Protein AF-A0A382BHQ6-F1 (afdb_monomer_lite)

pLDDT: mean 73.83, std 13.45, range [41.19, 88.06]

Foldseek 3Di:
DDDDDDDPPDPPVPPPVVVVVVVVVVVVCVVVCVDPPCVVPDDPPDPPPDDDAAEAEAECVPHALVRQVVVVVVVCVVPVFHKYKYKAQAPVSVVSVVVSCVVVVKDWPDWDQDPNRIIITIIHD

Sequence (125 aa):
VRGAVFQKGDRDSRVHWESVSEFKSELDKRETGEVDVYSTNNGGKTTSLKSAPDWIVIDGTGKNCAGIIAALSEQITNNDKSIVEVIIPDVLNTYDLIMWAEKNNHSILTQKKDPEGSLRMLIQP

Organism: NCBI:txid408172

Structure (mmCIF, N/CA/C/O backbone):
data_AF-A0A382BHQ6-F1
#
_entry.id   AF-A0A382BHQ6-F1
#
loop_
_atom_site.group_PDB
_atom_site.id
_atom_site.type_symbol
_atom_site.label_atom_id
_atom_site.label_alt_id
_atom_site.label_comp_id
_atom_site.label_asym_id
_atom_site.label_entity_id
_atom_site.label_seq_id
_atom_site.pdbx_PDB_ins_code
_atom_site.Cartn_x
_atom_site.Cartn_y
_atom_site.Cartn_z
_atom_site.occupancy
_atom_site.B_iso_or_equiv
_atom_site.auth_seq_id
_atom_site.auth_comp_id
_atom_site.auth_asym_id
_atom_site.auth_atom_id
_atom_site.pdbx_PDB_model_num
ATOM 1 N N . VAL A 1 1 ? 56.132 8.825 25.788 1.00 44.03 1 VAL A N 1
ATOM 2 C CA . VAL A 1 1 ? 54.984 8.065 25.243 1.00 44.03 1 VAL A CA 1
ATOM 3 C C . VAL A 1 1 ? 55.115 6.624 25.712 1.00 44.03 1 VAL A C 1
ATOM 5 O O . VAL A 1 1 ? 56.031 5.944 25.274 1.00 44.03 1 VAL A O 1
ATOM 8 N N . ARG A 1 2 ? 54.311 6.188 26.687 1.00 49.00 2 ARG A N 1
ATOM 9 C CA . ARG A 1 2 ? 54.269 4.784 27.129 1.00 49.00 2 ARG A CA 1
ATOM 10 C C . ARG A 1 2 ? 53.017 4.166 26.515 1.00 49.00 2 ARG A C 1
ATOM 12 O O . ARG A 1 2 ? 51.914 4.531 26.902 1.00 49.00 2 ARG A O 1
ATOM 19 N N . GLY A 1 3 ? 53.204 3.328 25.498 1.00 51.31 3 GLY A N 1
ATOM 20 C CA . GLY A 1 3 ? 52.115 2.613 24.840 1.00 51.31 3 GLY A CA 1
ATOM 21 C C . GLY A 1 3 ? 51.584 1.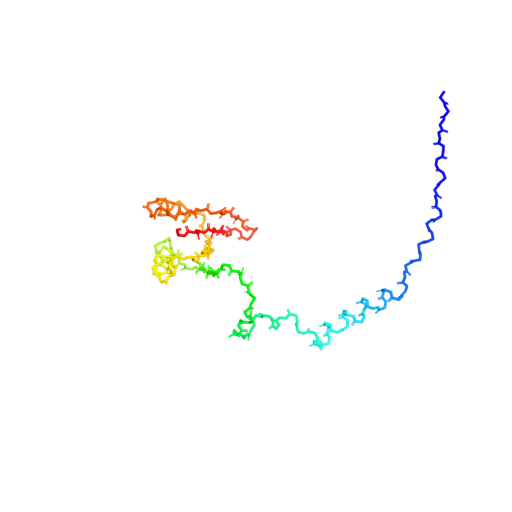511 25.750 1.00 51.31 3 GLY A C 1
ATOM 22 O O . GLY A 1 3 ? 52.349 0.658 26.193 1.00 51.31 3 GLY A O 1
ATOM 23 N N . ALA A 1 4 ? 50.286 1.541 26.039 1.00 57.19 4 ALA A N 1
ATOM 24 C CA . ALA A 1 4 ? 49.591 0.408 26.626 1.00 57.19 4 ALA A CA 1
ATOM 25 C C . ALA A 1 4 ? 49.433 -0.669 25.543 1.00 57.19 4 ALA A C 1
ATOM 27 O O . ALA A 1 4 ? 48.738 -0.465 24.549 1.00 57.19 4 ALA A O 1
ATOM 28 N N . VAL A 1 5 ? 50.111 -1.801 25.717 1.00 60.19 5 VAL A N 1
ATOM 29 C CA . VAL A 1 5 ? 49.886 -3.009 24.920 1.00 60.19 5 VAL A CA 1
ATOM 30 C C . VAL A 1 5 ? 48.733 -3.757 25.580 1.00 60.19 5 VAL A C 1
ATOM 32 O O . VAL A 1 5 ? 48.901 -4.336 26.650 1.00 60.19 5 VAL A O 1
ATOM 35 N N . PHE A 1 6 ? 47.549 -3.725 24.971 1.00 57.66 6 PHE A N 1
ATOM 36 C CA . PHE A 1 6 ? 46.454 -4.603 25.374 1.00 57.66 6 PHE A CA 1
ATOM 37 C C . PHE A 1 6 ? 46.776 -6.021 24.893 1.00 57.66 6 PHE A C 1
ATOM 39 O O . PHE A 1 6 ? 46.840 -6.277 23.690 1.00 57.66 6 PHE A O 1
ATOM 46 N N . GLN A 1 7 ? 47.002 -6.947 25.829 1.00 62.56 7 GLN A N 1
ATOM 47 C CA . GLN A 1 7 ? 47.042 -8.372 25.512 1.00 62.56 7 GLN A CA 1
ATOM 48 C C . GLN A 1 7 ? 45.693 -8.773 24.912 1.00 62.56 7 GLN A C 1
ATOM 50 O O . GLN A 1 7 ? 44.634 -8.511 25.483 1.00 62.56 7 GLN A O 1
ATOM 55 N N . LYS A 1 8 ? 45.750 -9.396 23.734 1.00 61.38 8 LYS A N 1
ATOM 56 C CA . LYS A 1 8 ? 44.618 -10.036 23.070 1.00 61.38 8 LYS A CA 1
ATOM 57 C C . LYS A 1 8 ? 44.133 -11.151 23.994 1.00 61.38 8 LYS A C 1
ATOM 59 O O . LYS A 1 8 ? 44.723 -12.225 24.012 1.00 61.38 8 LYS A O 1
ATOM 64 N N . GLY A 1 9 ? 43.125 -10.832 24.805 1.00 57.31 9 GLY A N 1
ATOM 65 C CA . GLY A 1 9 ? 42.453 -11.779 25.680 1.00 57.31 9 GLY A CA 1
ATOM 66 C C . GLY A 1 9 ? 42.090 -13.031 24.897 1.00 57.31 9 GLY A C 1
ATOM 67 O O . GLY A 1 9 ? 41.652 -12.947 23.745 1.00 57.31 9 GLY A O 1
ATOM 68 N N . ASP A 1 10 ? 42.360 -14.160 25.534 1.00 57.03 10 ASP A N 1
ATOM 69 C CA . ASP A 1 10 ? 42.121 -15.510 25.063 1.00 57.03 10 ASP A CA 1
ATOM 70 C C . ASP A 1 10 ? 40.697 -15.611 24.499 1.00 57.03 10 ASP A C 1
ATOM 72 O O . ASP A 1 10 ? 39.706 -15.617 25.230 1.00 57.03 10 ASP A O 1
ATOM 76 N N . ARG A 1 11 ? 40.575 -15.583 23.169 1.00 60.66 11 ARG A N 1
ATOM 77 C CA . ARG A 1 11 ? 39.317 -15.894 22.494 1.00 60.66 11 ARG A CA 1
ATOM 78 C C . ARG A 1 11 ? 39.279 -17.401 22.390 1.00 60.66 11 ARG A C 1
ATOM 80 O O . ARG A 1 11 ? 39.517 -17.944 21.314 1.00 60.66 11 ARG A O 1
ATOM 87 N N . ASP A 1 12 ? 39.003 -18.048 23.515 1.00 57.59 12 ASP A N 1
ATOM 88 C CA . ASP A 1 12 ? 38.546 -19.427 23.527 1.00 57.59 12 ASP A CA 1
ATOM 89 C C . ASP A 1 12 ? 37.193 -19.424 22.804 1.00 57.59 12 ASP A C 1
ATOM 91 O O . ASP A 1 12 ? 36.128 -19.206 23.383 1.00 57.59 12 ASP A O 1
ATOM 95 N N . SER A 1 13 ? 37.256 -19.492 21.473 1.00 61.12 13 SER A N 1
ATOM 96 C CA . SER A 1 13 ? 36.124 -19.541 20.563 1.00 61.12 13 SER A CA 1
ATOM 97 C C . SER A 1 13 ? 35.490 -20.916 20.693 1.00 61.12 13 SER A C 1
ATOM 99 O O . SER A 1 13 ? 35.540 -21.738 19.778 1.00 61.12 13 SER A O 1
ATOM 101 N N . ARG A 1 14 ? 34.914 -21.186 21.861 1.00 59.34 14 ARG A N 1
ATOM 102 C CA . ARG A 1 14 ? 34.018 -22.311 22.052 1.00 59.34 14 ARG A CA 1
ATOM 103 C C . ARG A 1 14 ? 32.714 -21.914 21.397 1.00 59.34 14 ARG A C 1
ATOM 105 O O . ARG A 1 14 ? 31.874 -21.241 21.983 1.00 59.34 14 ARG A O 1
ATOM 112 N N . VAL A 1 15 ? 32.573 -22.290 20.132 1.00 60.94 15 VAL A N 1
ATOM 113 C CA . VAL A 1 15 ? 31.250 -22.387 19.527 1.00 60.94 15 VAL A CA 1
ATOM 114 C C . VAL A 1 15 ? 30.499 -23.403 20.381 1.00 60.94 15 VAL A C 1
ATOM 116 O O . VAL A 1 15 ? 30.887 -24.570 20.434 1.00 60.94 15 VAL A O 1
ATOM 119 N N . HIS A 1 16 ? 29.501 -22.938 21.129 1.00 64.00 16 HIS A N 1
ATOM 120 C CA . HIS A 1 16 ? 28.693 -23.791 21.990 1.00 64.00 16 HIS A CA 1
ATOM 121 C C . HIS A 1 16 ? 28.015 -24.845 21.109 1.00 64.00 16 HIS A C 1
ATOM 123 O O . HIS A 1 16 ? 27.093 -24.543 20.353 1.00 64.00 16 HIS A O 1
ATOM 129 N N . TRP A 1 17 ? 28.534 -26.076 21.155 1.00 68.94 17 TRP A N 1
ATOM 130 C CA . TRP A 1 17 ? 28.084 -27.184 20.307 1.00 68.94 17 TRP A CA 1
ATOM 131 C C . TRP A 1 17 ? 26.591 -27.471 20.493 1.00 68.94 17 TRP A C 1
ATOM 133 O O . TRP A 1 17 ? 25.896 -27.806 19.539 1.00 68.94 17 TRP A O 1
ATOM 143 N N . GLU A 1 18 ? 26.101 -27.245 21.709 1.00 71.38 18 GLU A N 1
ATOM 144 C CA . GLU A 1 18 ? 24.692 -27.332 22.080 1.00 71.38 18 GLU A CA 1
ATOM 145 C C . GLU A 1 18 ? 23.830 -26.350 21.273 1.00 71.38 18 GLU A C 1
ATOM 147 O O . GLU A 1 18 ? 22.938 -26.783 20.546 1.00 71.38 18 GLU A O 1
ATOM 152 N N . SER A 1 19 ? 24.183 -25.061 21.247 1.00 73.12 19 SER A N 1
ATOM 153 C CA . SER A 1 19 ? 23.464 -24.051 20.455 1.00 73.12 19 SER A CA 1
ATOM 154 C C . SER A 1 19 ? 23.489 -24.341 18.948 1.00 73.12 19 SER A C 1
ATOM 156 O O . SER A 1 19 ? 22.530 -24.050 18.239 1.00 73.12 19 SER A O 1
ATOM 158 N N . VAL A 1 20 ? 24.569 -24.945 18.435 1.00 78.94 20 VAL A N 1
ATOM 159 C CA . VAL A 1 20 ? 24.642 -25.366 17.023 1.00 78.94 20 VAL A CA 1
ATOM 160 C C . VAL A 1 20 ? 23.737 -26.566 16.752 1.00 78.94 20 VAL A C 1
ATOM 162 O O . VAL A 1 20 ? 23.135 -26.646 15.682 1.00 78.94 20 VAL A O 1
ATOM 165 N N . SER A 1 21 ? 23.637 -27.503 17.695 1.00 80.75 21 SER A N 1
ATOM 166 C CA . SER A 1 21 ? 22.760 -28.666 17.557 1.00 80.75 21 SER A CA 1
ATOM 167 C C . SER A 1 21 ? 21.279 -28.292 17.611 1.00 80.75 21 SER A C 1
ATOM 169 O O . SER A 1 21 ? 20.504 -28.793 16.798 1.00 80.75 21 SER A O 1
ATOM 171 N N . GLU A 1 22 ? 20.902 -27.356 18.485 1.00 81.94 22 GLU A N 1
ATOM 172 C CA . GLU A 1 22 ? 19.538 -26.824 18.556 1.00 81.94 22 GLU A CA 1
ATOM 173 C C . GLU A 1 22 ? 19.160 -26.107 17.259 1.00 81.94 22 GLU A C 1
ATOM 175 O O . GLU A 1 22 ? 18.135 -26.421 16.655 1.00 81.94 22 GLU A O 1
ATOM 180 N N . PHE A 1 23 ? 20.039 -25.234 16.759 1.00 83.69 23 PHE A N 1
ATOM 181 C CA . PHE A 1 23 ? 19.811 -24.529 15.499 1.00 83.69 23 PHE A CA 1
ATOM 182 C C . PHE A 1 23 ? 19.647 -25.484 14.307 1.00 83.69 23 PHE A C 1
ATOM 184 O O . PHE A 1 23 ? 18.777 -25.283 13.462 1.00 83.69 23 PHE A O 1
ATOM 191 N N . LYS A 1 24 ? 20.454 -26.551 14.235 1.00 85.38 24 LYS A N 1
ATOM 192 C CA . LYS A 1 24 ? 20.310 -27.575 13.187 1.00 85.38 24 LYS A CA 1
ATOM 193 C C . LYS A 1 24 ? 18.985 -28.329 13.292 1.00 85.38 24 LYS A C 1
ATOM 195 O O . LYS A 1 24 ? 18.326 -28.502 12.277 1.00 85.38 24 LYS A O 1
ATOM 200 N N . SER A 1 25 ? 18.567 -28.699 14.502 1.00 84.38 25 SER A N 1
ATOM 201 C CA . SER A 1 25 ? 17.271 -29.350 14.740 1.00 84.38 25 SER A CA 1
ATOM 202 C C . SER A 1 25 ? 16.100 -28.478 14.275 1.00 84.38 25 SER A C 1
ATOM 204 O O . SER A 1 25 ? 15.151 -28.970 13.669 1.00 84.38 25 SER A O 1
ATOM 206 N N . GLU A 1 26 ? 16.173 -27.164 14.498 1.00 80.56 26 GLU A N 1
ATOM 207 C CA . GLU A 1 26 ? 15.164 -26.225 14.001 1.00 80.56 26 GLU A CA 1
ATOM 208 C C . GLU A 1 26 ? 15.151 -26.096 12.475 1.00 80.56 26 GLU A C 1
ATOM 210 O O . GLU A 1 26 ? 14.077 -25.918 11.900 1.00 80.56 26 GLU A O 1
ATOM 215 N N . LEU A 1 27 ? 16.306 -26.188 11.806 1.00 83.62 27 LEU A N 1
ATOM 216 C CA . LEU A 1 27 ? 16.361 -26.209 10.342 1.00 83.62 27 LEU A CA 1
ATOM 217 C C . LEU A 1 27 ? 15.796 -27.507 9.766 1.00 83.62 27 LEU A C 1
ATOM 219 O O . LEU A 1 27 ? 14.983 -27.437 8.846 1.00 83.62 27 LEU A O 1
ATOM 223 N N . ASP A 1 28 ? 16.149 -28.656 10.339 1.00 84.44 28 ASP A N 1
ATOM 224 C CA . ASP A 1 28 ? 15.635 -29.953 9.893 1.00 84.44 28 ASP A CA 1
ATOM 225 C C . ASP A 1 28 ? 14.103 -29.992 10.008 1.00 84.44 28 ASP A C 1
ATOM 227 O O . ASP A 1 28 ? 13.424 -30.411 9.076 1.00 84.44 28 ASP A O 1
ATOM 231 N N . LYS A 1 29 ? 13.526 -29.445 11.088 1.00 83.19 29 LYS A N 1
ATOM 232 C CA . LYS A 1 29 ? 12.062 -29.325 11.259 1.00 83.19 29 LYS A CA 1
ATOM 233 C C . LYS A 1 29 ? 11.378 -28.428 10.220 1.00 83.19 29 LYS A C 1
ATOM 235 O O . LYS A 1 29 ? 10.188 -28.594 9.950 1.00 83.19 29 LYS A O 1
ATOM 240 N N . ARG A 1 30 ? 12.100 -27.451 9.657 1.00 79.12 30 ARG A N 1
ATOM 241 C CA . ARG A 1 30 ? 11.601 -26.624 8.543 1.00 79.12 30 ARG A CA 1
ATOM 242 C C . ARG A 1 30 ? 11.667 -27.386 7.225 1.00 79.12 30 ARG A C 1
ATOM 244 O O . ARG A 1 30 ? 10.747 -27.264 6.426 1.00 79.12 30 ARG A O 1
ATOM 251 N N . GLU A 1 31 ? 12.724 -28.167 7.007 1.00 76.75 31 GLU A N 1
ATOM 252 C CA . GLU A 1 31 ? 12.885 -28.992 5.804 1.00 76.75 31 GLU A CA 1
ATOM 253 C C . GLU A 1 31 ? 11.863 -30.136 5.755 1.00 76.75 31 GLU A C 1
ATOM 255 O O . GLU A 1 31 ? 11.266 -30.384 4.709 1.00 76.75 31 GLU A O 1
ATOM 260 N N . THR A 1 32 ? 11.593 -30.787 6.891 1.00 80.69 32 THR A N 1
ATOM 261 C CA . THR A 1 32 ? 10.584 -31.854 6.996 1.00 80.69 32 THR A CA 1
ATOM 262 C C . THR A 1 32 ? 9.144 -31.343 6.914 1.00 80.69 32 THR A C 1
ATOM 264 O O . THR A 1 32 ? 8.220 -32.150 6.814 1.00 80.69 32 THR A O 1
ATOM 267 N N . GLY A 1 33 ? 8.935 -30.022 6.954 1.00 70.62 33 GLY A N 1
ATOM 268 C CA . GLY A 1 33 ? 7.610 -29.401 6.941 1.00 70.62 33 GLY A CA 1
ATOM 269 C C . GLY A 1 33 ? 6.821 -29.579 8.243 1.00 70.62 33 GLY A C 1
ATOM 270 O O . GLY A 1 33 ? 5.625 -29.307 8.267 1.00 70.62 33 GLY A O 1
ATOM 271 N N . GLU A 1 34 ? 7.469 -30.027 9.325 1.00 72.44 34 GLU A N 1
ATOM 272 C CA . GLU A 1 34 ? 6.858 -30.125 10.658 1.00 72.44 34 GLU A CA 1
ATOM 273 C C . GLU A 1 34 ? 6.541 -28.732 11.229 1.00 72.44 34 GLU A C 1
ATOM 275 O O . GLU A 1 34 ? 5.561 -28.550 11.953 1.00 72.44 34 GLU A O 1
ATOM 280 N N . VAL A 1 35 ? 7.345 -27.729 10.862 1.00 66.25 35 VAL A N 1
ATOM 281 C CA . VAL A 1 35 ? 7.068 -26.316 11.136 1.00 66.25 35 VAL A CA 1
ATOM 282 C C . VAL A 1 35 ? 6.410 -25.693 9.916 1.00 66.25 35 VAL A C 1
ATOM 284 O O . VAL A 1 35 ? 7.056 -25.451 8.897 1.00 66.25 35 VAL A O 1
ATOM 287 N N . ASP A 1 36 ? 5.126 -25.374 10.040 1.00 65.00 36 ASP A N 1
ATOM 288 C CA . ASP A 1 36 ? 4.422 -24.626 9.011 1.00 65.00 36 ASP A CA 1
ATOM 289 C C . ASP A 1 36 ? 4.840 -23.141 9.050 1.00 65.00 36 ASP A C 1
ATOM 291 O O . ASP A 1 36 ? 4.374 -22.344 9.866 1.00 65.00 36 ASP A O 1
ATOM 295 N N . VAL A 1 37 ? 5.757 -22.779 8.149 1.00 62.91 37 VAL A N 1
ATOM 296 C CA . VAL A 1 37 ? 6.280 -21.413 7.972 1.00 62.91 37 VAL A CA 1
ATOM 297 C C . VAL A 1 37 ? 5.221 -20.463 7.382 1.00 62.91 37 VAL A C 1
ATOM 299 O O . VAL A 1 37 ? 5.338 -19.244 7.519 1.00 62.91 37 VAL A O 1
ATOM 302 N N . TYR A 1 38 ? 4.167 -20.997 6.759 1.00 62.62 38 TYR A N 1
ATOM 303 C CA . TYR A 1 38 ? 3.145 -20.242 6.029 1.00 62.62 38 TYR A CA 1
ATOM 304 C C . TYR A 1 38 ? 1.752 -20.264 6.691 1.00 62.62 38 TYR A C 1
ATOM 306 O O . TYR A 1 38 ? 0.859 -19.540 6.242 1.00 62.62 38 TYR A O 1
ATOM 314 N N . SER A 1 39 ? 1.557 -21.014 7.782 1.00 55.50 39 SER A N 1
ATOM 315 C CA . SER A 1 39 ? 0.254 -21.254 8.429 1.00 55.50 39 SER A CA 1
ATOM 316 C C . SER A 1 39 ? -0.370 -20.000 9.031 1.00 55.50 39 SER A C 1
ATOM 318 O O . SER A 1 39 ? -1.549 -19.995 9.371 1.00 55.50 39 SER A O 1
ATOM 320 N N . THR A 1 40 ? 0.375 -18.899 9.108 1.00 53.25 40 THR A N 1
ATOM 321 C CA . THR A 1 40 ? -0.177 -17.605 9.515 1.00 53.25 40 THR A CA 1
ATOM 322 C C . THR A 1 40 ? -0.983 -16.915 8.402 1.00 53.25 40 THR A C 1
ATOM 324 O O . THR A 1 40 ? -1.669 -15.947 8.701 1.00 53.25 40 THR A O 1
ATOM 327 N N . ASN A 1 41 ? -0.993 -17.394 7.146 1.00 55.47 41 ASN A N 1
ATOM 328 C CA . ASN A 1 41 ? -1.622 -16.639 6.045 1.00 55.47 41 ASN A CA 1
ATOM 329 C C . ASN A 1 41 ? -2.611 -17.391 5.135 1.00 55.47 41 ASN A C 1
ATOM 331 O O . ASN A 1 41 ? -3.061 -16.800 4.161 1.00 55.47 41 ASN A O 1
ATOM 335 N N . ASN A 1 42 ? -3.019 -18.631 5.436 1.00 52.75 42 ASN A N 1
ATOM 336 C CA . ASN A 1 42 ? -3.946 -19.384 4.564 1.00 52.75 42 ASN A CA 1
ATOM 337 C C . ASN A 1 42 ? -5.224 -19.894 5.257 1.00 52.75 42 ASN A C 1
ATOM 339 O O . ASN A 1 42 ? -5.746 -20.959 4.936 1.00 52.75 42 ASN A O 1
ATOM 343 N N . GLY A 1 43 ? -5.783 -19.107 6.177 1.00 45.47 43 GLY A N 1
ATOM 344 C CA . GLY A 1 43 ? -7.093 -19.398 6.763 1.00 45.47 43 GLY A CA 1
ATOM 345 C C . GLY A 1 43 ? -7.523 -18.323 7.747 1.00 45.47 43 GLY A C 1
ATOM 346 O O . GLY A 1 43 ? -7.220 -18.415 8.931 1.00 45.47 43 GLY A O 1
ATOM 347 N N . GLY A 1 44 ? -8.216 -17.294 7.252 1.00 48.25 44 GLY A N 1
ATOM 348 C CA . GLY A 1 44 ? -8.687 -16.145 8.025 1.00 48.25 44 GLY A CA 1
ATOM 349 C C . GLY A 1 44 ? -9.615 -16.520 9.183 1.00 48.25 44 GLY A C 1
ATOM 350 O O . GLY A 1 44 ? -10.834 -16.441 9.078 1.00 48.25 44 GLY A O 1
ATOM 351 N N . LYS A 1 45 ? -9.027 -16.873 10.322 1.00 45.41 45 LYS A N 1
ATOM 352 C CA . LYS A 1 45 ? -9.613 -16.682 11.642 1.00 45.41 45 LYS A CA 1
ATOM 353 C C . LYS A 1 45 ? -8.599 -15.882 12.434 1.00 45.41 45 LYS A C 1
ATOM 355 O O . LYS A 1 45 ? -7.694 -16.427 13.053 1.00 45.41 45 LYS A O 1
ATOM 360 N N . THR A 1 46 ? -8.740 -14.568 12.319 1.00 43.22 46 THR A N 1
ATOM 361 C CA . THR A 1 46 ? -7.953 -13.580 13.038 1.00 43.22 46 THR A CA 1
ATOM 362 C C . THR A 1 46 ? -8.090 -13.847 14.531 1.00 43.22 46 THR A C 1
ATOM 364 O O . THR A 1 46 ? -9.102 -13.560 15.172 1.00 43.22 46 THR A O 1
ATOM 367 N N . THR A 1 47 ? -7.053 -14.445 15.107 1.00 41.19 47 THR A N 1
ATOM 368 C CA . THR A 1 47 ? -6.783 -14.341 16.531 1.00 41.19 47 THR A CA 1
ATOM 369 C C . THR A 1 47 ? -6.738 -12.850 16.817 1.00 41.19 47 THR A C 1
ATOM 371 O O . THR A 1 47 ? -5.853 -12.151 16.330 1.00 41.19 47 THR A O 1
ATOM 374 N N . SER A 1 48 ? -7.760 -12.363 17.520 1.00 44.72 48 SER A N 1
ATOM 375 C CA . SER A 1 48 ? -7.889 -10.988 17.983 1.00 44.72 48 SER A CA 1
ATOM 376 C C . SER A 1 48 ? -6.651 -10.628 18.807 1.00 44.72 48 SER A C 1
ATOM 378 O O . SER A 1 48 ? -6.587 -10.833 20.021 1.00 44.72 48 SER A O 1
ATOM 380 N N . LEU A 1 49 ? -5.629 -10.133 18.110 1.00 46.09 49 LEU A N 1
ATOM 381 C CA . LEU A 1 49 ? -4.552 -9.345 18.670 1.00 46.09 49 LEU A CA 1
ATOM 382 C C . LEU A 1 49 ? -5.221 -8.062 19.138 1.00 46.09 49 LEU A C 1
ATOM 384 O O . LEU A 1 49 ? -5.574 -7.180 18.358 1.00 46.09 49 LEU A O 1
ATOM 388 N N . LYS A 1 50 ? -5.498 -8.046 20.438 1.00 45.28 50 LYS A N 1
ATOM 389 C CA . LYS A 1 50 ? -6.053 -6.918 21.168 1.00 45.28 50 LYS A CA 1
ATOM 390 C C . LYS A 1 50 ? -5.333 -5.632 20.742 1.00 45.28 50 LYS A C 1
ATOM 392 O O . LYS A 1 50 ? -4.150 -5.469 21.015 1.00 45.28 50 LYS A O 1
ATOM 397 N N . SER A 1 51 ? -6.103 -4.723 20.143 1.00 43.09 51 SER A N 1
ATOM 398 C CA . SER A 1 51 ? -5.780 -3.308 19.934 1.00 43.09 51 SER A CA 1
ATOM 399 C C . SER A 1 51 ? -4.690 -2.976 18.902 1.00 43.09 51 SER A C 1
ATOM 401 O O . SER A 1 51 ? -3.853 -2.113 19.157 1.00 43.09 51 SER A O 1
ATOM 403 N N . ALA A 1 52 ? -4.725 -3.592 17.718 1.00 52.19 52 ALA A N 1
ATOM 404 C CA . ALA A 1 52 ? -4.192 -2.942 16.517 1.00 52.19 52 ALA A CA 1
ATOM 405 C C . ALA A 1 52 ? -5.319 -2.109 15.869 1.00 52.19 52 ALA A C 1
ATOM 407 O O . ALA A 1 52 ? -6.463 -2.570 15.885 1.00 52.19 52 ALA A O 1
ATOM 408 N N . PRO A 1 53 ? -5.057 -0.894 15.348 1.00 57.09 53 PRO A N 1
ATOM 409 C CA . PRO A 1 53 ? -6.036 -0.206 14.504 1.00 57.09 53 PRO A CA 1
ATOM 410 C C . PRO A 1 53 ? -6.433 -1.142 13.355 1.00 57.09 53 PRO A C 1
ATOM 412 O O . PRO A 1 53 ? -5.568 -1.863 12.855 1.00 57.09 53 PRO A O 1
ATOM 415 N N . ASP A 1 54 ? -7.714 -1.160 12.969 1.00 69.44 54 ASP A N 1
ATOM 416 C CA . ASP A 1 54 ? -8.159 -1.900 11.781 1.00 69.44 54 ASP A CA 1
ATOM 417 C C . ASP A 1 54 ? -7.297 -1.423 10.604 1.00 69.44 54 ASP A C 1
ATOM 419 O O . ASP A 1 54 ? -7.366 -0.266 10.183 1.00 69.44 54 ASP A O 1
ATOM 423 N N . TRP A 1 55 ? -6.399 -2.298 10.155 1.00 79.25 55 TRP A N 1
ATOM 424 C CA . TRP A 1 55 ? -5.467 -2.036 9.070 1.00 79.25 55 TRP A CA 1
ATOM 425 C C . TRP A 1 55 ? -6.010 -2.726 7.832 1.00 79.25 55 TRP A C 1
ATOM 427 O O . TRP A 1 55 ? -6.022 -3.956 7.746 1.00 79.25 55 TRP A O 1
ATOM 437 N N . ILE A 1 56 ? -6.467 -1.936 6.869 1.00 83.56 56 ILE A N 1
ATOM 438 C CA . ILE A 1 56 ? -7.074 -2.435 5.637 1.00 83.56 56 ILE A CA 1
ATOM 439 C C . ILE A 1 56 ? -6.072 -2.236 4.503 1.00 83.56 56 ILE A C 1
ATOM 441 O O . ILE A 1 56 ? -5.631 -1.119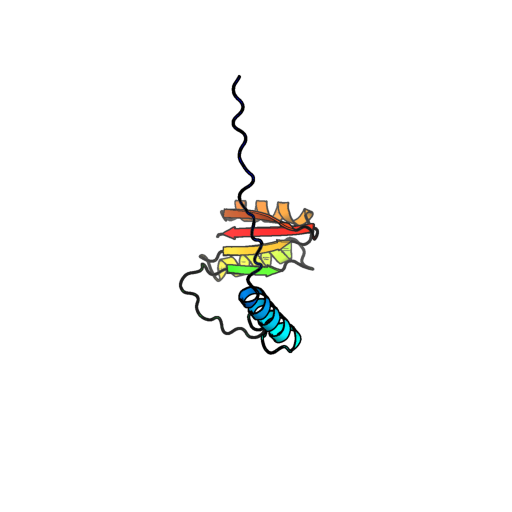 4.259 1.00 83.56 56 ILE A O 1
ATOM 445 N N . VAL A 1 57 ? -5.722 -3.311 3.794 1.00 86.00 57 VAL A N 1
ATOM 446 C CA . VAL A 1 57 ? -4.812 -3.248 2.639 1.00 86.00 57 VAL A CA 1
ATOM 447 C C . VAL A 1 57 ? -5.615 -3.280 1.341 1.00 86.00 57 VAL A C 1
ATOM 449 O O . VAL A 1 57 ? -6.396 -4.202 1.108 1.00 86.00 57 VAL A O 1
ATOM 452 N N . ILE A 1 58 ? -5.400 -2.291 0.474 1.00 85.19 58 ILE A N 1
ATOM 453 C CA . ILE A 1 58 ? -5.970 -2.204 -0.870 1.00 85.19 58 ILE A CA 1
ATOM 454 C C . ILE A 1 58 ? -4.862 -2.456 -1.890 1.00 85.19 58 ILE A C 1
ATOM 456 O O . ILE A 1 58 ? -3.972 -1.627 -2.092 1.00 85.19 58 ILE A O 1
ATOM 460 N N . ASP A 1 59 ? -4.959 -3.591 -2.581 1.00 83.31 59 ASP A N 1
ATOM 461 C CA . ASP A 1 59 ? -4.124 -3.872 -3.743 1.00 83.31 59 ASP A CA 1
ATOM 462 C C . ASP A 1 59 ? -4.659 -3.123 -4.981 1.00 83.31 59 ASP A C 1
ATOM 464 O O . ASP A 1 59 ? -5.797 -3.331 -5.440 1.00 83.31 59 ASP A O 1
ATOM 468 N N . GLY A 1 60 ? -3.839 -2.199 -5.486 1.00 79.12 60 GLY A N 1
ATOM 469 C CA . GLY A 1 60 ? -4.070 -1.416 -6.696 1.00 79.12 60 GLY A CA 1
ATOM 470 C C . GLY A 1 60 ? -3.484 -2.048 -7.960 1.00 79.12 60 GLY A C 1
ATOM 471 O O . GLY A 1 60 ? -3.593 -1.452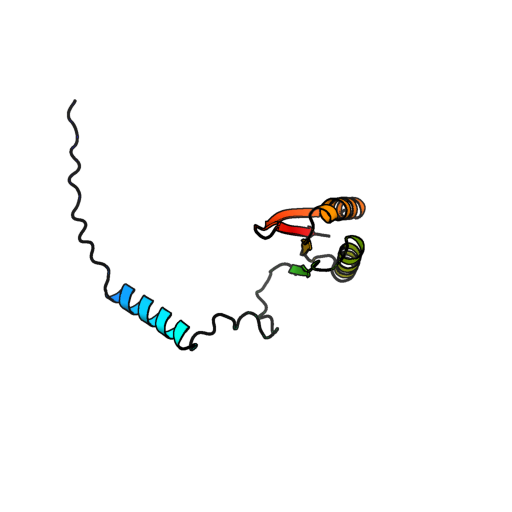 -9.032 1.00 79.12 60 GLY A O 1
ATOM 472 N N . THR A 1 61 ? -2.881 -3.237 -7.874 1.00 78.25 61 THR A N 1
ATOM 473 C CA . THR A 1 61 ? -2.345 -3.966 -9.032 1.00 78.25 61 THR A CA 1
ATOM 474 C C . THR A 1 61 ? -3.439 -4.186 -10.080 1.00 78.25 61 THR A C 1
ATOM 476 O O . THR A 1 61 ? -4.493 -4.756 -9.802 1.00 78.25 61 THR A O 1
ATOM 479 N N . GLY A 1 62 ? -3.217 -3.686 -11.299 1.00 75.94 62 GLY A N 1
ATOM 480 C CA . GLY A 1 62 ? -4.184 -3.780 -12.400 1.00 75.94 62 GLY A CA 1
ATOM 481 C C . GLY A 1 62 ? -5.342 -2.769 -12.360 1.00 75.94 62 GLY A C 1
ATOM 482 O O . GLY A 1 62 ? -6.192 -2.805 -13.248 1.00 75.94 62 GLY A O 1
ATOM 483 N N . LYS A 1 63 ? -5.384 -1.853 -11.380 1.00 81.25 63 LYS A N 1
ATOM 484 C CA . LYS A 1 63 ? -6.363 -0.752 -11.311 1.00 81.25 63 LYS A CA 1
ATOM 485 C C . LYS A 1 63 ? -5.727 0.575 -11.738 1.00 81.25 63 LYS A C 1
ATOM 487 O O . LYS A 1 63 ? -4.541 0.810 -11.533 1.00 81.25 63 LYS A O 1
ATOM 492 N N . ASN A 1 64 ? -6.536 1.457 -12.322 1.00 81.62 64 ASN A N 1
ATOM 493 C CA . ASN A 1 64 ? -6.157 2.850 -12.590 1.00 81.62 64 ASN A CA 1
ATOM 494 C C . ASN A 1 64 ? -6.374 3.733 -11.341 1.00 81.62 64 ASN A C 1
ATOM 496 O O . ASN A 1 64 ? -7.000 3.282 -10.379 1.00 81.62 64 ASN A O 1
ATOM 500 N N . CYS A 1 65 ? -5.919 4.999 -11.362 1.00 80.56 65 CYS A N 1
ATOM 501 C CA . CYS A 1 65 ? -6.126 5.953 -10.254 1.00 80.56 65 CYS A CA 1
ATOM 502 C C . CYS A 1 65 ? -7.573 5.953 -9.750 1.00 80.56 65 CYS A C 1
ATOM 504 O O . CYS A 1 65 ? -7.825 5.848 -8.554 1.00 80.56 65 CYS A O 1
ATOM 506 N N . ALA A 1 66 ? -8.528 6.038 -10.681 1.00 82.25 66 ALA A N 1
ATOM 507 C CA . ALA A 1 66 ? -9.949 6.131 -10.372 1.00 82.25 66 ALA A CA 1
ATOM 508 C C . ALA A 1 66 ? -10.478 4.878 -9.658 1.00 82.25 66 ALA A C 1
ATOM 510 O O . ALA A 1 66 ? -11.248 4.996 -8.711 1.00 82.25 66 ALA A O 1
ATOM 511 N N . GLY A 1 67 ? -10.043 3.685 -10.070 1.00 84.12 67 GLY A N 1
ATOM 512 C CA . GLY A 1 67 ? -10.424 2.424 -9.436 1.00 84.12 67 GLY A CA 1
ATOM 513 C C . GLY A 1 67 ? -9.837 2.264 -8.035 1.00 84.12 67 GLY A C 1
ATOM 514 O O . GLY A 1 67 ? -10.503 1.727 -7.152 1.00 84.12 67 GLY A O 1
ATOM 515 N N . ILE A 1 68 ? -8.617 2.762 -7.811 1.00 85.31 68 ILE A N 1
ATOM 516 C CA . ILE A 1 68 ? -7.994 2.781 -6.480 1.00 85.31 68 ILE A CA 1
ATOM 517 C C . ILE A 1 68 ? -8.736 3.765 -5.566 1.00 85.31 68 ILE A C 1
ATOM 519 O O . ILE A 1 68 ? -9.112 3.393 -4.458 1.00 85.31 68 ILE A O 1
ATOM 523 N N . ILE A 1 69 ? -9.015 4.982 -6.045 1.00 86.31 69 ILE A N 1
ATOM 524 C CA . ILE A 1 69 ? -9.761 6.009 -5.300 1.00 86.31 69 ILE A CA 1
ATOM 525 C C . ILE A 1 69 ? -11.179 5.534 -4.964 1.00 86.31 69 ILE A C 1
ATOM 527 O O . ILE A 1 69 ? -11.637 5.744 -3.847 1.00 86.31 69 ILE A O 1
ATOM 531 N N . ALA A 1 70 ? -11.874 4.876 -5.896 1.00 86.44 70 ALA A N 1
ATOM 532 C CA . ALA A 1 70 ? -13.219 4.359 -5.655 1.00 86.44 70 ALA A CA 1
ATOM 533 C C . ALA A 1 70 ? -13.230 3.313 -4.530 1.00 86.44 70 ALA A C 1
ATOM 535 O O . ALA A 1 70 ? -14.019 3.430 -3.595 1.00 86.44 70 ALA A O 1
ATOM 536 N N . ALA A 1 71 ? -12.307 2.346 -4.580 1.00 84.88 71 ALA A N 1
ATOM 537 C CA . ALA A 1 71 ? -12.172 1.329 -3.539 1.00 84.88 71 ALA A CA 1
ATOM 538 C C . ALA A 1 71 ? -11.784 1.943 -2.184 1.00 84.88 71 ALA A C 1
ATOM 540 O O . ALA A 1 71 ? -12.295 1.541 -1.143 1.00 84.88 71 ALA A O 1
ATOM 541 N N . LEU A 1 72 ? -10.899 2.940 -2.198 1.00 85.56 72 LEU A N 1
ATOM 542 C CA . LEU A 1 72 ? -10.482 3.660 -1.002 1.00 85.56 72 LEU A CA 1
ATOM 543 C C . LEU A 1 72 ? -11.647 4.448 -0.386 1.00 85.56 72 LEU A C 1
ATOM 545 O O . LEU A 1 72 ? -11.902 4.334 0.807 1.00 85.56 72 LEU A O 1
ATOM 549 N N . SER A 1 73 ? -12.406 5.179 -1.201 1.00 85.06 73 SER A N 1
ATOM 550 C CA . SER A 1 73 ? -13.580 5.939 -0.764 1.00 85.06 73 SER A CA 1
ATOM 551 C C . SER A 1 73 ? -14.672 5.039 -0.184 1.00 85.06 73 SER A C 1
ATOM 553 O O . SER A 1 73 ? -15.298 5.405 0.811 1.00 85.06 73 SER A O 1
ATOM 555 N N . GLU A 1 74 ? -14.910 3.871 -0.782 1.00 85.06 74 GLU A N 1
ATOM 556 C CA . GLU A 1 74 ? -15.859 2.883 -0.261 1.00 85.06 74 GLU A CA 1
ATOM 557 C C . GLU A 1 74 ? -15.418 2.367 1.115 1.00 85.06 74 GLU A C 1
ATOM 559 O O . GLU A 1 74 ? -16.222 2.324 2.046 1.00 85.06 74 GLU A O 1
ATOM 564 N N . GLN A 1 75 ? -14.127 2.060 1.281 1.00 81.75 75 GLN A N 1
ATOM 565 C CA . GLN A 1 75 ? -13.597 1.584 2.560 1.00 81.75 75 GLN A CA 1
ATOM 566 C C . GLN A 1 75 ? -13.663 2.643 3.660 1.00 81.75 75 GLN A C 1
ATOM 568 O O . GLN A 1 75 ? -14.082 2.330 4.771 1.00 81.75 75 GLN A O 1
ATOM 573 N N . I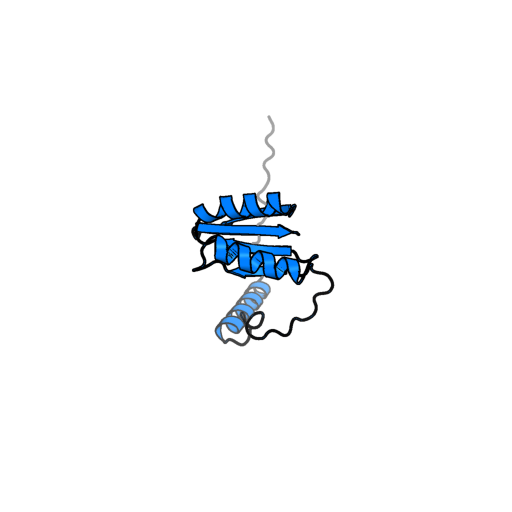LE A 1 76 ? -13.332 3.898 3.352 1.00 83.62 76 ILE A N 1
ATOM 574 C CA . ILE A 1 76 ? -13.436 4.996 4.323 1.00 83.62 76 ILE A CA 1
ATOM 575 C C . ILE A 1 76 ? -14.896 5.266 4.710 1.00 83.62 76 ILE A C 1
ATOM 577 O O . ILE A 1 76 ? -15.183 5.549 5.870 1.00 83.62 76 ILE A O 1
ATOM 581 N N . THR A 1 77 ? -15.834 5.130 3.768 1.00 82.25 77 THR A N 1
ATOM 582 C CA . THR A 1 77 ? -17.271 5.282 4.060 1.00 82.25 77 THR A CA 1
ATOM 583 C C . THR A 1 77 ? -17.776 4.180 4.994 1.00 82.25 77 THR A C 1
ATOM 585 O O . THR A 1 77 ? -18.631 4.429 5.842 1.00 82.25 77 THR A O 1
ATOM 588 N N . ASN A 1 78 ? -17.248 2.962 4.850 1.00 79.25 78 ASN A N 1
ATOM 589 C CA . ASN A 1 78 ? -17.628 1.821 5.678 1.00 79.25 78 ASN A CA 1
ATOM 590 C C . ASN A 1 78 ? -16.940 1.816 7.054 1.00 79.25 78 ASN A C 1
ATOM 592 O O . ASN A 1 78 ? -17.520 1.304 8.012 1.00 79.25 78 ASN A O 1
ATOM 596 N N . ASN A 1 79 ? -15.715 2.345 7.164 1.00 72.44 79 ASN A N 1
ATOM 597 C CA . ASN A 1 79 ? -14.939 2.337 8.403 1.00 72.44 79 ASN A CA 1
ATOM 598 C C . ASN A 1 79 ? -14.070 3.603 8.537 1.00 72.44 79 ASN A C 1
ATOM 600 O O . ASN A 1 79 ? -12.964 3.697 8.006 1.00 72.44 79 ASN A O 1
ATOM 604 N N . ASP A 1 80 ? -14.577 4.561 9.308 1.00 69.19 80 ASP A N 1
ATOM 605 C CA . ASP A 1 80 ? -14.040 5.913 9.501 1.00 69.19 80 ASP A CA 1
ATOM 606 C C . ASP A 1 80 ? -12.815 5.983 10.430 1.00 69.19 80 ASP A C 1
ATOM 608 O O . ASP A 1 80 ? -12.185 7.030 10.551 1.00 69.19 80 ASP A O 1
ATOM 612 N N . LYS A 1 81 ? -12.464 4.885 11.109 1.00 70.25 81 LYS A N 1
ATOM 613 C CA . LYS A 1 81 ? -11.363 4.844 12.096 1.00 70.25 81 LYS A CA 1
ATOM 614 C C . LYS A 1 81 ? -10.177 3.993 11.662 1.00 70.25 81 LYS A C 1
ATOM 616 O O . LYS A 1 81 ? -9.196 3.890 12.400 1.00 70.25 81 LYS A O 1
ATOM 621 N N . SER A 1 82 ? -10.281 3.356 10.503 1.00 77.69 82 SER A N 1
ATOM 622 C CA . SER A 1 82 ? -9.283 2.409 10.020 1.00 77.69 82 SER A CA 1
ATOM 623 C C . SER A 1 82 ? -8.145 3.096 9.295 1.00 77.69 82 SER A C 1
ATOM 625 O O . SER A 1 82 ? -8.347 4.066 8.570 1.00 77.69 82 SER A O 1
ATOM 627 N N . ILE A 1 83 ? -6.944 2.553 9.459 1.00 83.50 83 ILE A N 1
ATOM 628 C CA . ILE A 1 83 ? -5.793 2.953 8.655 1.00 83.50 83 ILE A CA 1
ATOM 629 C C . ILE A 1 83 ? -5.849 2.132 7.371 1.00 83.50 83 ILE A C 1
ATOM 631 O O . ILE A 1 83 ? -5.939 0.904 7.414 1.00 83.50 83 ILE A O 1
ATOM 635 N N . VAL A 1 84 ? -5.788 2.806 6.227 1.00 87.00 84 VAL A N 1
ATOM 636 C CA . VAL A 1 84 ? -5.829 2.160 4.918 1.00 87.00 84 VAL A CA 1
ATOM 637 C C . VAL A 1 84 ? -4.451 2.223 4.269 1.00 87.00 84 VAL A C 1
ATOM 639 O O . VAL A 1 84 ? -3.908 3.299 4.025 1.00 87.00 84 VAL A O 1
ATOM 642 N N . GLU A 1 85 ? -3.874 1.061 3.982 1.00 86.88 85 GLU A N 1
ATOM 643 C CA . GLU A 1 85 ? -2.659 0.920 3.184 1.00 86.88 85 GLU A CA 1
ATOM 644 C C . GLU A 1 85 ? -3.043 0.685 1.722 1.00 86.88 85 GLU A C 1
ATOM 646 O O . GLU A 1 85 ? -3.798 -0.230 1.404 1.00 86.88 85 GLU A O 1
ATOM 651 N N . VAL A 1 86 ? -2.503 1.489 0.813 1.00 87.62 86 VAL A N 1
ATOM 652 C CA . VAL A 1 86 ? -2.736 1.382 -0.628 1.00 87.62 86 VAL A CA 1
ATOM 653 C C . VAL A 1 86 ? -1.429 1.028 -1.325 1.00 87.62 86 VAL A C 1
ATOM 655 O O . VAL A 1 86 ? -0.432 1.736 -1.170 1.00 87.62 86 VAL A O 1
ATOM 658 N N . ILE A 1 87 ? -1.440 -0.049 -2.114 1.00 87.19 87 ILE A N 1
ATOM 659 C CA . ILE A 1 87 ? -0.311 -0.471 -2.953 1.00 87.19 87 ILE A CA 1
ATOM 660 C C . ILE A 1 87 ? -0.572 -0.005 -4.385 1.00 87.19 87 ILE A C 1
ATOM 662 O O . ILE A 1 87 ? -1.530 -0.426 -5.031 1.00 87.19 87 ILE A O 1
ATOM 666 N N . ILE A 1 88 ? 0.284 0.879 -4.880 1.00 83.81 88 ILE A N 1
ATOM 667 C CA . ILE A 1 88 ? 0.154 1.550 -6.168 1.00 83.81 88 ILE A CA 1
ATOM 668 C C . ILE A 1 88 ? 1.253 1.010 -7.097 1.00 83.81 88 ILE A C 1
ATOM 670 O O . ILE A 1 88 ? 2.434 1.232 -6.824 1.00 83.81 88 ILE A O 1
ATOM 674 N N . PRO A 1 89 ? 0.910 0.323 -8.200 1.00 78.44 89 PRO A N 1
ATOM 675 C CA . PRO A 1 89 ? 1.906 -0.289 -9.084 1.00 78.44 89 PRO A CA 1
ATOM 676 C C . PRO A 1 89 ? 2.661 0.731 -9.951 1.00 78.44 89 PRO A C 1
ATOM 678 O O . PRO A 1 89 ? 3.785 0.465 -10.365 1.00 78.44 89 PRO A O 1
ATOM 681 N N . ASP A 1 90 ? 2.057 1.891 -10.231 1.00 74.56 90 ASP A N 1
ATOM 682 C CA . ASP A 1 90 ? 2.618 2.928 -11.103 1.00 74.56 90 ASP A CA 1
ATOM 683 C C . ASP A 1 90 ? 2.681 4.286 -10.390 1.00 74.56 90 ASP A C 1
ATOM 685 O O . ASP A 1 90 ? 1.712 4.755 -9.790 1.00 74.56 90 ASP A O 1
ATOM 689 N N . VAL A 1 91 ? 3.836 4.940 -10.491 1.00 67.06 91 VAL A N 1
ATOM 690 C CA . VAL A 1 91 ? 4.162 6.208 -9.830 1.00 67.06 91 VAL A CA 1
ATOM 691 C C . VAL A 1 91 ? 3.250 7.344 -10.304 1.00 67.06 91 VAL A C 1
ATOM 693 O O . VAL A 1 91 ? 2.967 8.250 -9.518 1.00 67.06 91 VAL A O 1
ATOM 696 N N . LEU A 1 92 ? 2.739 7.289 -11.540 1.00 68.25 92 LEU A N 1
ATOM 697 C CA . LEU A 1 92 ? 1.849 8.323 -12.086 1.00 68.25 92 LEU A CA 1
ATOM 698 C C . LEU A 1 92 ? 0.541 8.465 -11.296 1.00 68.25 92 LEU A C 1
ATOM 700 O O . LEU A 1 92 ? 0.004 9.565 -11.190 1.00 68.25 92 LEU A O 1
ATOM 704 N N . ASN A 1 93 ? 0.084 7.388 -10.657 1.00 70.31 93 ASN A N 1
ATOM 705 C CA . ASN A 1 93 ? -1.167 7.387 -9.902 1.00 70.31 93 ASN A CA 1
ATOM 706 C C . ASN A 1 93 ? -1.050 8.071 -8.526 1.00 70.31 93 ASN A C 1
ATOM 708 O O . ASN A 1 93 ? -2.052 8.309 -7.854 1.00 70.31 93 ASN A O 1
ATOM 712 N N . THR A 1 94 ? 0.171 8.399 -8.095 1.00 77.88 94 THR A N 1
ATOM 713 C CA . THR A 1 94 ? 0.443 8.962 -6.766 1.00 77.88 94 THR A CA 1
ATOM 714 C C . THR A 1 94 ? -0.143 10.363 -6.601 1.00 77.88 94 THR A C 1
ATOM 716 O O . THR A 1 94 ? -0.671 10.687 -5.541 1.00 77.88 94 THR A O 1
ATOM 719 N N . TYR A 1 95 ? -0.065 11.200 -7.640 1.00 82.81 95 TYR A N 1
ATOM 720 C CA . TYR A 1 95 ? -0.493 12.598 -7.555 1.00 82.81 95 TYR A CA 1
ATOM 721 C C . TYR A 1 95 ? -2.003 12.723 -7.327 1.00 82.81 95 TYR A C 1
ATOM 723 O O . TYR A 1 95 ? -2.435 13.446 -6.431 1.00 82.81 95 TYR A O 1
ATOM 731 N N . ASP A 1 96 ? -2.795 11.967 -8.089 1.00 82.44 96 ASP A N 1
ATOM 732 C CA . ASP A 1 96 ? -4.254 11.973 -7.968 1.00 82.44 96 ASP A CA 1
ATOM 733 C C . ASP A 1 96 ? -4.712 11.479 -6.591 1.00 82.44 96 ASP A C 1
ATOM 735 O O . ASP A 1 96 ? -5.664 12.021 -6.032 1.00 82.44 96 ASP A O 1
ATOM 739 N N . LEU A 1 97 ? -4.012 10.492 -6.020 1.00 81.88 97 LEU A N 1
ATOM 740 C CA . LEU A 1 97 ? -4.295 9.963 -4.684 1.00 81.88 97 LEU A CA 1
ATOM 741 C C . LEU A 1 97 ? -3.966 10.965 -3.576 1.00 81.88 97 LEU A C 1
ATOM 743 O O . LEU A 1 97 ? -4.772 11.136 -2.665 1.00 81.88 97 LEU A O 1
ATOM 747 N N . ILE A 1 98 ? -2.831 11.666 -3.673 1.00 84.38 98 ILE A N 1
ATOM 748 C CA . ILE A 1 98 ? -2.472 12.726 -2.720 1.00 84.38 98 ILE A CA 1
ATOM 749 C C . ILE A 1 98 ? -3.489 13.865 -2.799 1.00 84.38 98 ILE A C 1
ATOM 751 O O . ILE A 1 98 ? -4.048 14.264 -1.782 1.00 84.38 98 ILE A O 1
ATOM 755 N N . MET A 1 99 ? -3.785 14.344 -4.011 1.00 85.62 99 MET A N 1
ATOM 756 C CA . MET A 1 99 ? -4.752 15.423 -4.211 1.00 85.62 99 MET A CA 1
ATOM 757 C C . MET A 1 99 ? -6.147 15.024 -3.712 1.00 85.62 99 MET A C 1
ATOM 759 O O . MET A 1 99 ? -6.867 15.849 -3.151 1.00 85.62 99 MET A O 1
ATOM 763 N N . TRP A 1 100 ? -6.557 13.772 -3.921 1.00 87.06 100 TRP A N 1
ATOM 764 C CA . TRP A 1 100 ? -7.815 13.258 -3.391 1.00 87.06 100 TRP A CA 1
ATOM 765 C C . TRP A 1 100 ? -7.811 13.211 -1.858 1.00 87.06 100 TRP A C 1
ATOM 767 O O . TRP A 1 100 ? -8.787 13.652 -1.252 1.00 87.06 100 TRP A O 1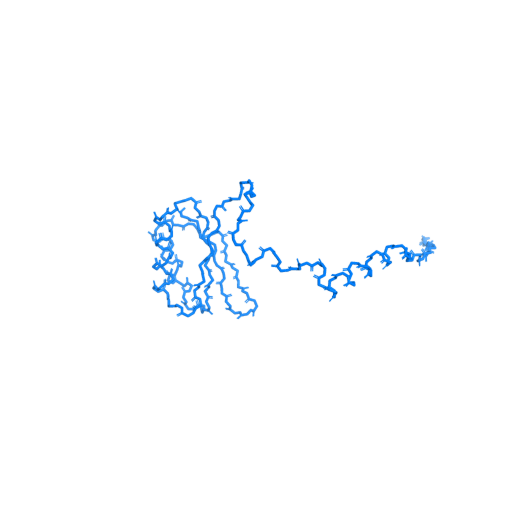
ATOM 777 N N . ALA A 1 101 ? -6.730 12.741 -1.230 1.00 86.62 101 ALA A N 1
ATOM 778 C CA . ALA A 1 101 ? -6.624 12.681 0.227 1.00 86.62 101 ALA A CA 1
ATOM 779 C C . ALA A 1 101 ? -6.708 14.086 0.844 1.00 86.62 101 ALA A C 1
ATOM 781 O O . ALA A 1 101 ? -7.523 14.315 1.734 1.00 86.62 101 ALA A O 1
ATOM 782 N N . GLU A 1 102 ? -5.972 15.055 0.292 1.00 85.94 102 GLU A N 1
ATOM 783 C CA . GLU A 1 102 ? -6.020 16.454 0.734 1.00 85.94 102 GLU A CA 1
ATOM 784 C C . GLU A 1 102 ? -7.417 17.070 0.570 1.00 85.94 102 GLU A C 1
ATOM 786 O O . GLU A 1 102 ? -7.914 17.733 1.479 1.00 85.94 102 GLU A O 1
ATOM 791 N N . LYS A 1 103 ? -8.092 16.824 -0.564 1.00 86.88 103 LYS A N 1
ATOM 792 C CA . LYS A 1 103 ? -9.452 17.337 -0.813 1.00 86.88 103 LYS A CA 1
ATOM 793 C C . LYS A 1 103 ? -10.492 16.790 0.160 1.00 86.88 103 LYS A C 1
ATOM 795 O O . LYS A 1 103 ? -11.444 17.502 0.470 1.00 86.88 103 LYS A O 1
ATOM 800 N N . ASN A 1 104 ? -10.330 15.548 0.606 1.00 84.12 104 ASN A N 1
ATOM 801 C CA . ASN A 1 104 ? -11.244 14.899 1.547 1.00 84.12 104 ASN A CA 1
ATOM 802 C C . ASN A 1 104 ? -10.768 15.008 3.006 1.00 84.12 104 ASN A C 1
ATOM 804 O O . ASN A 1 104 ? -11.390 14.430 3.891 1.00 84.12 104 ASN A O 1
ATOM 808 N N . ASN A 1 105 ? -9.718 15.801 3.262 1.00 82.88 105 ASN A N 1
ATOM 809 C CA . ASN A 1 105 ? -9.136 16.044 4.582 1.00 82.88 105 ASN A CA 1
ATOM 810 C C . ASN A 1 105 ? -8.593 14.776 5.277 1.00 82.88 105 ASN A C 1
ATOM 812 O O . ASN A 1 105 ? -8.552 14.716 6.503 1.00 82.88 105 ASN A O 1
ATOM 816 N N . HIS A 1 106 ? -8.156 13.793 4.486 1.00 85.00 106 HIS A N 1
ATOM 817 C CA . HIS A 1 106 ? -7.519 12.565 4.957 1.00 85.00 106 HIS A CA 1
ATOM 818 C C . HIS A 1 106 ? -6.012 12.774 5.148 1.00 8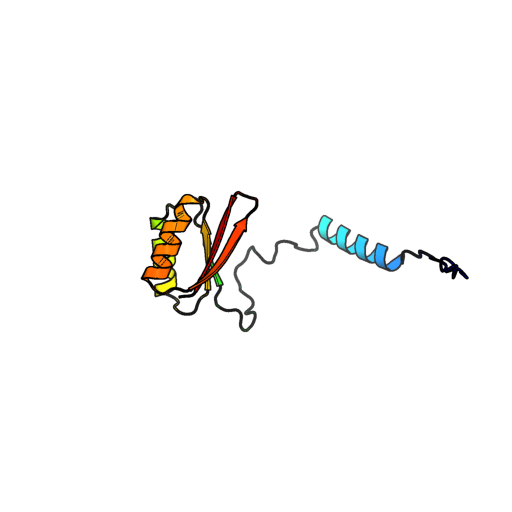5.00 106 HIS A C 1
ATOM 820 O O . HIS A 1 106 ? -5.341 13.411 4.331 1.00 85.00 106 HIS A O 1
ATOM 826 N N . SER A 1 107 ? -5.458 12.208 6.218 1.00 83.62 107 SER A N 1
ATOM 827 C CA . SER A 1 107 ? -4.045 12.345 6.575 1.00 83.62 107 SER A CA 1
ATOM 828 C C . SER A 1 107 ? -3.198 11.230 5.966 1.00 83.62 107 SER A C 1
ATOM 830 O O . SER A 1 107 ? -3.462 10.044 6.166 1.00 83.62 107 SER A O 1
ATOM 832 N N . ILE A 1 108 ? -2.132 11.594 5.252 1.00 86.25 108 ILE A N 1
ATOM 833 C CA . ILE A 1 108 ? -1.165 10.633 4.711 1.00 86.25 108 ILE A CA 1
ATOM 834 C C . ILE A 1 108 ? -0.059 10.418 5.748 1.00 86.25 108 ILE A C 1
ATOM 836 O O . ILE A 1 108 ? 0.773 11.294 5.975 1.00 86.25 108 ILE A O 1
ATOM 840 N N . LEU A 1 109 ? -0.031 9.238 6.367 1.00 84.19 109 LEU A N 1
ATOM 841 C CA . LEU A 1 109 ? 0.903 8.918 7.451 1.00 84.19 109 LEU A CA 1
ATOM 842 C C . LEU A 1 109 ? 2.300 8.565 6.937 1.00 84.19 109 LEU A C 1
ATOM 844 O O . LEU A 1 109 ? 3.312 8.875 7.565 1.00 84.19 109 LEU A O 1
ATOM 848 N N . THR A 1 110 ? 2.373 7.835 5.826 1.00 84.19 110 THR A N 1
ATOM 849 C CA . THR A 1 110 ? 3.637 7.319 5.295 1.00 84.19 110 THR A CA 1
ATOM 850 C C . THR A 1 110 ? 3.526 7.039 3.811 1.00 84.19 110 THR A C 1
ATOM 852 O O . THR A 1 110 ? 2.489 6.602 3.320 1.00 84.19 110 THR A O 1
ATOM 855 N N . GLN A 1 111 ? 4.634 7.259 3.112 1.00 85.75 111 GLN A N 1
ATOM 856 C CA . GLN A 1 111 ? 4.825 6.878 1.721 1.00 85.75 111 GLN A CA 1
ATOM 857 C C . GLN A 1 111 ? 6.145 6.121 1.627 1.00 85.75 111 GLN A C 1
ATOM 859 O O . GLN A 1 111 ? 7.192 6.634 2.024 1.00 85.75 111 GLN A O 1
ATOM 864 N N . LYS A 1 112 ? 6.103 4.889 1.129 1.00 84.88 112 LYS A N 1
ATOM 865 C CA . LYS A 1 112 ? 7.282 4.045 0.966 1.00 84.88 112 LYS A CA 1
ATOM 866 C C . LYS A 1 112 ? 7.303 3.477 -0.438 1.00 84.88 112 LYS A C 1
ATOM 868 O O . LYS A 1 112 ? 6.354 2.833 -0.865 1.00 84.88 112 LYS A O 1
ATOM 873 N N . LYS A 1 113 ? 8.411 3.680 -1.141 1.00 84.69 113 LYS A N 1
ATOM 874 C CA . LYS A 1 113 ? 8.649 3.034 -2.428 1.00 84.69 113 LYS A CA 1
ATOM 875 C C . LYS A 1 113 ? 9.310 1.680 -2.200 1.00 84.69 113 LYS A C 1
ATOM 877 O O . LYS A 1 113 ? 10.336 1.604 -1.521 1.00 84.69 113 LYS A O 1
ATOM 882 N N . ASP A 1 114 ? 8.719 0.634 -2.753 1.00 82.31 114 ASP A N 1
ATOM 883 C CA . ASP A 1 114 ? 9.293 -0.701 -2.735 1.00 82.31 114 ASP A CA 1
ATOM 884 C C . ASP A 1 114 ? 10.391 -0.845 -3.798 1.00 82.31 114 ASP A C 1
ATOM 886 O O . ASP A 1 114 ? 10.357 -0.169 -4.833 1.00 82.31 114 ASP A O 1
ATOM 890 N N . PRO A 1 115 ? 11.362 -1.749 -3.574 1.00 76.50 115 PRO A N 1
ATOM 891 C CA . PRO A 1 115 ? 12.398 -2.059 -4.558 1.00 76.50 115 PRO A CA 1
ATOM 892 C C . PRO A 1 115 ? 11.823 -2.623 -5.868 1.00 76.50 115 PRO A C 1
ATOM 894 O O . PRO A 1 115 ? 12.408 -2.403 -6.923 1.00 76.50 115 PRO A O 1
ATOM 897 N N . GLU A 1 116 ? 10.642 -3.247 -5.812 1.00 75.81 116 GLU A N 1
ATOM 898 C CA . GLU A 1 116 ? 9.871 -3.740 -6.967 1.00 75.81 116 GLU A CA 1
ATOM 899 C C . GLU A 1 116 ? 9.230 -2.610 -7.804 1.00 75.81 116 GLU A C 1
ATOM 901 O O . GLU A 1 116 ? 8.555 -2.862 -8.797 1.00 75.81 116 GLU A O 1
ATOM 906 N N . GLY A 1 117 ? 9.403 -1.342 -7.408 1.00 77.56 117 GLY A N 1
ATOM 907 C CA . GLY A 1 117 ? 8.912 -0.171 -8.142 1.00 77.56 117 GLY A CA 1
ATOM 908 C C . GLY A 1 117 ? 7.504 0.292 -7.761 1.00 77.56 117 GLY A C 1
ATOM 909 O O . GLY A 1 117 ? 7.138 1.415 -8.108 1.00 77.56 117 GLY A O 1
ATOM 910 N N . SER A 1 118 ? 6.764 -0.510 -6.993 1.00 81.12 118 SER A N 1
ATOM 911 C CA . SER A 1 118 ? 5.461 -0.132 -6.432 1.00 81.12 118 SER A CA 1
ATOM 912 C C . SER A 1 118 ? 5.606 0.902 -5.309 1.00 81.12 118 SER A C 1
ATOM 914 O O . SER A 1 118 ? 6.606 0.933 -4.589 1.00 81.12 118 SER A O 1
ATOM 916 N N . LEU A 1 119 ? 4.603 1.757 -5.141 1.00 85.62 119 LEU A N 1
ATOM 917 C CA . LEU A 1 119 ? 4.513 2.723 -4.053 1.00 85.62 119 LEU A CA 1
ATOM 918 C C . LEU A 1 119 ? 3.452 2.274 -3.052 1.00 85.62 119 LEU A C 1
ATOM 920 O O . LEU A 1 119 ? 2.309 2.030 -3.418 1.00 85.62 119 LEU A O 1
ATOM 924 N N . ARG A 1 120 ? 3.816 2.217 -1.776 1.00 87.62 120 ARG A N 1
ATOM 925 C CA . ARG A 1 120 ? 2.893 1.986 -0.669 1.00 87.62 120 ARG A CA 1
ATOM 926 C C . ARG A 1 120 ? 2.599 3.288 0.041 1.00 87.62 120 ARG A C 1
ATOM 928 O O . ARG A 1 120 ? 3.522 4.027 0.388 1.00 87.62 120 ARG A O 1
ATOM 935 N N . MET A 1 121 ? 1.326 3.551 0.285 1.00 87.88 121 MET A N 1
ATOM 936 C CA . MET A 1 121 ? 0.876 4.741 0.990 1.00 87.88 121 MET A CA 1
ATOM 937 C C . MET A 1 121 ? -0.059 4.351 2.126 1.00 87.88 121 MET A C 1
ATOM 939 O O . MET A 1 121 ? -0.990 3.583 1.914 1.00 87.88 121 MET A O 1
ATOM 943 N N . LEU A 1 122 ? 0.186 4.892 3.316 1.00 88.06 122 LEU A N 1
ATOM 944 C CA . LEU A 1 122 ? -0.738 4.798 4.439 1.00 88.06 122 LEU A CA 1
ATOM 945 C C . LEU A 1 122 ? -1.578 6.064 4.523 1.00 88.06 122 LEU A C 1
ATOM 947 O O . LEU A 1 122 ? -1.031 7.165 4.616 1.00 88.06 122 LEU A O 1
ATOM 951 N N . ILE A 1 123 ? -2.891 5.882 4.550 1.00 86.75 123 ILE A N 1
ATOM 952 C CA . ILE A 1 123 ? -3.890 6.940 4.606 1.00 86.75 123 ILE A CA 1
ATOM 953 C C . ILE A 1 123 ? -4.777 6.686 5.820 1.00 86.75 123 ILE A C 1
ATOM 955 O O . ILE A 1 123 ? -5.238 5.569 6.050 1.00 86.75 123 ILE A O 1
ATOM 959 N N . GLN A 1 124 ? -5.006 7.731 6.597 1.00 83.88 124 GLN A N 1
ATOM 960 C CA . GLN A 1 124 ? -5.943 7.740 7.704 1.00 83.88 124 GLN A CA 1
ATOM 961 C C . GLN A 1 124 ? -7.077 8.722 7.370 1.00 83.88 124 GLN A C 1
ATOM 963 O O . GLN A 1 124 ? -6.764 9.844 6.960 1.00 83.88 124 GLN A O 1
ATOM 968 N N . PRO A 1 125 ? -8.351 8.315 7.514 1.00 81.50 125 PRO A N 1
ATOM 969 C CA . PRO A 1 125 ? -9.501 9.184 7.313 1.00 81.50 125 PRO A CA 1
ATOM 970 C C . PRO A 1 125 ? -9.452 10.486 8.112 1.00 81.50 125 PRO A C 1
ATOM 972 O O . PRO A 1 125 ? -8.951 10.471 9.264 1.00 81.50 125 PRO A O 1
#

Secondary structure (DSSP, 8-state):
----------------HHHHHHHHHHHHHHHTT-S-SSTTSSS------TT---EEEEE-TT--HHHHHHHHHHHHHH-TT-EEEEEESSGGGHHHHHHHHHHTT-EEEEEEE-TTS-EEEEEE-

InterPro domains:
  IPR036868 TusA-like domain superfamily [SSF64307] (54-124)

Radius of gyration: 24.79 Å; chains: 1; bounding box: 73×49×40 Å